Protein AF-Q64447-F1 (afdb_monomer_lite)

Structure (mmCIF, N/CA/C/O backbone):
data_AF-Q64447-F1
#
_entry.id   AF-Q64447-F1
#
loop_
_atom_site.group_PDB
_atom_site.id
_atom_site.type_symbol
_atom_site.label_atom_id
_atom_site.label_alt_id
_atom_site.label_comp_id
_atom_site.label_asym_id
_atom_site.label_entity_id
_atom_site.label_seq_id
_atom_site.pdbx_PDB_ins_code
_atom_site.Cartn_x
_atom_site.Cartn_y
_atom_site.Cartn_z
_atom_site.occupancy
_atom_site.B_iso_or_equiv
_atom_site.auth_seq_id
_atom_site.auth_comp_id
_atom_site.auth_asym_id
_atom_site.auth_atom_id
_atom_site.pdbx_PDB_model_num
ATOM 1 N N . GLN A 1 1 ? -6.105 1.791 19.463 1.00 88.31 1 GLN A N 1
ATOM 2 C CA . GLN A 1 1 ? -5.524 1.772 20.830 1.00 88.31 1 GLN A CA 1
ATOM 3 C C . GLN A 1 1 ? -6.399 2.659 21.710 1.00 88.31 1 GLN A C 1
ATOM 5 O O . GLN A 1 1 ? -6.956 3.609 21.170 1.00 88.31 1 GLN A O 1
ATOM 10 N N . VAL A 1 2 ? -6.593 2.363 23.000 1.00 94.25 2 VAL A N 1
ATOM 11 C CA . VAL A 1 2 ? -7.405 3.244 23.866 1.00 94.25 2 VAL A CA 1
ATOM 12 C C . VAL A 1 2 ? -6.780 4.644 23.860 1.00 94.25 2 VAL A C 1
ATOM 14 O O . VAL A 1 2 ? -5.589 4.772 24.129 1.00 94.25 2 VAL A O 1
ATOM 17 N N . GLY A 1 3 ? -7.565 5.659 23.485 1.00 96.81 3 GLY A N 1
ATOM 18 C CA . GLY A 1 3 ? -7.106 7.048 23.349 1.00 96.81 3 GLY A CA 1
ATOM 19 C C . GLY A 1 3 ? -6.535 7.448 21.979 1.00 96.81 3 GLY A C 1
ATOM 20 O O . GLY A 1 3 ? -5.982 8.535 21.872 1.00 96.81 3 GLY A O 1
ATOM 21 N N . SER A 1 4 ? -6.647 6.612 20.939 1.00 96.38 4 SER A N 1
ATOM 22 C CA . SER A 1 4 ? -6.232 6.960 19.568 1.00 96.38 4 SER A CA 1
ATOM 23 C C . SER A 1 4 ? -7.436 7.239 18.665 1.00 96.38 4 SER A C 1
ATOM 25 O O . SER A 1 4 ? -8.412 6.493 18.694 1.00 96.38 4 SER A O 1
ATOM 27 N N . GLU A 1 5 ? -7.346 8.292 17.848 1.00 97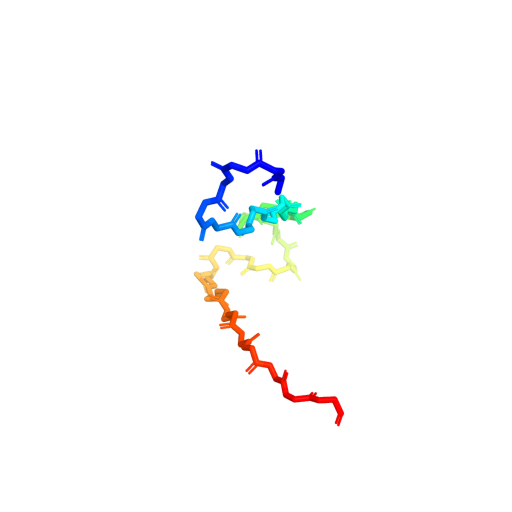.94 5 GLU A N 1
ATOM 28 C CA . GLU A 1 5 ? -8.390 8.709 16.896 1.00 97.94 5 GLU A CA 1
ATOM 29 C C . GLU A 1 5 ? -8.402 7.886 15.600 1.00 97.94 5 GLU A C 1
ATOM 31 O O . GLU A 1 5 ? -9.349 7.958 14.821 1.00 97.94 5 GLU A O 1
ATOM 36 N N . CYS A 1 6 ? -7.349 7.107 15.346 1.00 96.56 6 CYS A N 1
ATOM 37 C CA . CYS A 1 6 ? -7.182 6.363 14.107 1.00 96.56 6 CYS A CA 1
ATOM 38 C C . CYS A 1 6 ? -6.646 4.949 14.351 1.00 96.56 6 CYS A C 1
ATOM 40 O O . CYS A 1 6 ? -6.191 4.585 15.438 1.00 96.56 6 CYS A O 1
ATOM 42 N N . THR A 1 7 ? -6.713 4.131 13.303 1.00 97.00 7 THR A N 1
ATOM 43 C CA . THR A 1 7 ? -6.060 2.822 13.274 1.00 97.00 7 THR A CA 1
ATOM 44 C C . THR A 1 7 ? -4.873 2.891 12.327 1.00 97.00 7 THR A C 1
ATOM 46 O O . THR A 1 7 ? -5.031 3.202 11.150 1.00 97.00 7 THR A O 1
ATOM 49 N N . THR A 1 8 ? -3.684 2.584 12.838 1.00 97.44 8 THR A N 1
ATOM 50 C CA . THR A 1 8 ? -2.463 2.491 12.034 1.00 97.44 8 THR A CA 1
ATOM 51 C C . THR A 1 8 ? -2.260 1.052 11.583 1.00 97.44 8 THR A C 1
ATOM 53 O O . THR A 1 8 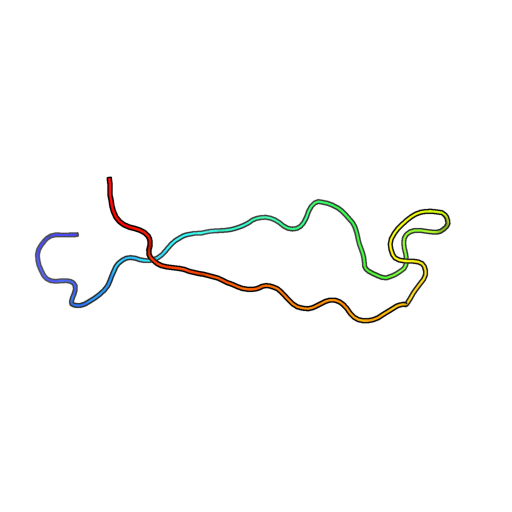? -2.254 0.138 12.406 1.00 97.44 8 THR A O 1
ATOM 56 N N . ILE A 1 9 ? -2.050 0.853 10.282 1.00 97.88 9 ILE A N 1
ATOM 57 C CA . ILE A 1 9 ? -1.693 -0.444 9.701 1.00 97.88 9 ILE A CA 1
ATOM 58 C C . ILE A 1 9 ? -0.273 -0.344 9.143 1.00 97.88 9 ILE A C 1
ATOM 60 O O . ILE A 1 9 ? 0.032 0.547 8.352 1.00 97.88 9 ILE A O 1
ATOM 64 N N . HIS A 1 10 ? 0.598 -1.264 9.553 1.00 98.00 10 HIS A N 1
ATOM 65 C CA . HIS A 1 10 ? 1.977 -1.337 9.077 1.00 98.00 10 HIS A CA 1
ATOM 66 C C . HIS A 1 10 ? 2.072 -2.318 7.904 1.00 98.00 10 HIS A C 1
ATOM 68 O O . HIS A 1 10 ? 2.143 -3.530 8.100 1.00 98.00 10 HIS A O 1
ATOM 74 N N . TYR A 1 11 ? 2.066 -1.790 6.680 1.00 98.19 11 TYR A N 1
ATOM 75 C CA . TYR A 1 11 ? 2.273 -2.579 5.465 1.00 98.19 11 TYR A CA 1
ATOM 76 C C . TYR A 1 11 ? 3.764 -2.754 5.154 1.00 98.19 11 TYR A C 1
ATOM 78 O O . TYR A 1 11 ? 4.554 -1.830 5.339 1.00 98.19 11 TYR A O 1
ATOM 86 N N . ASN A 1 12 ? 4.132 -3.916 4.609 1.00 98.25 12 ASN A N 1
ATOM 87 C CA . ASN A 1 12 ? 5.475 -4.190 4.098 1.00 98.25 12 ASN A CA 1
ATOM 88 C C . ASN A 1 12 ? 5.433 -4.361 2.575 1.00 98.25 12 ASN A C 1
ATOM 90 O O . ASN A 1 12 ? 4.675 -5.181 2.059 1.00 98.25 12 ASN A O 1
ATOM 94 N N . TYR A 1 13 ? 6.277 -3.618 1.858 1.00 98.00 13 TYR A N 1
ATOM 95 C CA . TYR A 1 13 ? 6.477 -3.793 0.419 1.00 98.00 13 TYR A CA 1
ATOM 96 C C . TYR A 1 13 ? 7.660 -4.734 0.188 1.00 98.00 13 TYR A C 1
ATOM 98 O O . TYR A 1 13 ? 8.802 -4.395 0.485 1.00 98.00 13 TYR A O 1
ATOM 106 N N . MET A 1 14 ? 7.382 -5.924 -0.344 1.00 98.12 14 MET A N 1
ATOM 107 C CA . MET A 1 14 ? 8.360 -7.020 -0.404 1.00 98.12 14 MET A CA 1
ATOM 108 C C . MET A 1 14 ? 9.234 -7.025 -1.670 1.00 98.12 14 MET A C 1
ATOM 110 O O . MET A 1 14 ? 10.077 -7.904 -1.822 1.00 98.12 14 MET A O 1
ATOM 114 N N . CYS A 1 15 ? 9.057 -6.064 -2.584 1.00 97.94 15 CYS A N 1
ATOM 115 C CA . CYS A 1 15 ? 9.954 -5.868 -3.726 1.00 97.94 15 CYS A CA 1
ATOM 116 C C . CYS A 1 15 ? 10.278 -4.391 -3.907 1.00 97.94 15 CYS A C 1
ATOM 118 O O . CYS A 1 15 ? 9.403 -3.531 -3.810 1.00 97.94 15 CYS A O 1
ATOM 120 N N . ASN A 1 16 ? 11.526 -4.115 -4.271 1.00 98.06 16 ASN A N 1
ATOM 121 C CA . ASN A 1 16 ? 11.941 -2.798 -4.728 1.00 98.06 16 ASN A CA 1
ATOM 122 C C . ASN A 1 16 ? 11.298 -2.469 -6.082 1.00 98.06 16 ASN A C 1
ATOM 124 O O . ASN A 1 16 ? 11.130 -3.342 -6.935 1.00 98.06 16 ASN A O 1
ATOM 128 N N . SER A 1 17 ? 11.039 -1.188 -6.346 1.00 98.06 17 SER A N 1
ATOM 129 C CA . SER A 1 17 ? 10.575 -0.731 -7.667 1.00 98.06 17 SER A CA 1
ATOM 130 C C . SER A 1 17 ? 11.544 -1.114 -8.797 1.00 98.06 17 SER A C 1
ATOM 132 O O . SER A 1 17 ? 11.128 -1.318 -9.935 1.00 98.06 17 SER A O 1
ATOM 13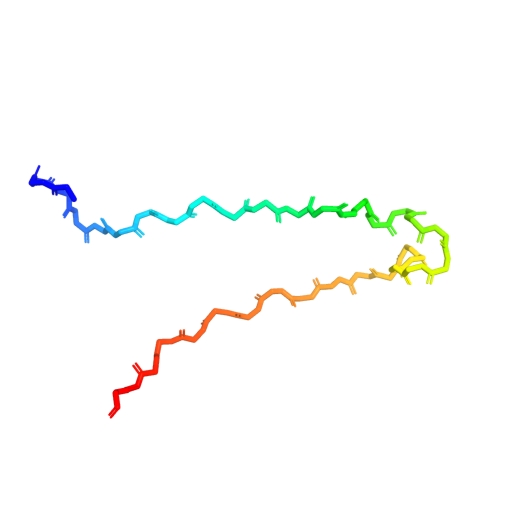4 N N . SER A 1 18 ? 12.833 -1.275 -8.484 1.00 97.81 18 SER A N 1
ATOM 135 C CA . SER A 1 18 ? 13.896 -1.678 -9.407 1.00 97.81 18 SER A CA 1
ATOM 136 C C . SER A 1 18 ? 13.963 -3.178 -9.706 1.00 97.81 18 SER A C 1
ATOM 138 O O . SER A 1 18 ? 14.750 -3.557 -10.572 1.00 97.81 18 SER A O 1
ATOM 140 N N . CYS A 1 19 ? 13.173 -4.024 -9.032 1.00 98.31 19 CYS A N 1
ATOM 141 C CA . CYS A 1 19 ? 13.134 -5.464 -9.293 1.00 98.31 19 CYS A CA 1
ATOM 142 C C . CYS A 1 19 ? 12.895 -5.733 -10.796 1.00 98.31 19 CYS A C 1
ATOM 144 O O . CYS A 1 19 ? 11.793 -5.503 -11.310 1.00 98.31 19 CYS A O 1
ATOM 146 N N . MET A 1 20 ? 13.926 -6.220 -11.498 1.00 98.00 20 MET A N 1
ATOM 147 C CA . MET A 1 20 ? 13.840 -6.653 -12.899 1.00 98.00 20 MET A CA 1
ATOM 148 C C . MET A 1 20 ? 12.883 -7.848 -13.002 1.00 98.00 20 MET A C 1
ATOM 150 O O . MET A 1 20 ? 12.876 -8.708 -12.126 1.00 98.00 20 MET A O 1
ATOM 154 N N . GLY A 1 21 ? 12.039 -7.890 -14.036 1.00 96.00 21 GLY A N 1
ATOM 155 C CA . GLY A 1 21 ? 10.993 -8.918 -14.181 1.00 96.00 21 GLY A CA 1
ATOM 156 C C . GLY A 1 21 ? 9.768 -8.738 -13.270 1.00 96.00 21 GLY A C 1
ATOM 157 O O . GLY A 1 21 ? 8.768 -9.418 -13.467 1.00 96.00 21 GLY A O 1
ATOM 158 N N . GLY A 1 22 ? 9.812 -7.798 -12.319 1.00 96.56 22 GLY A N 1
ATOM 159 C CA . GLY A 1 22 ? 8.674 -7.399 -11.490 1.00 96.56 22 GLY A CA 1
ATOM 160 C C . GLY A 1 22 ? 8.122 -6.035 -11.905 1.00 96.56 22 GLY A C 1
ATOM 161 O O . GLY A 1 22 ? 7.671 -5.825 -13.037 1.00 96.56 22 GLY A O 1
ATOM 162 N N . MET A 1 23 ? 8.188 -5.071 -10.982 1.00 97.94 23 MET A N 1
ATOM 163 C CA . MET A 1 23 ? 7.791 -3.685 -11.259 1.00 97.94 23 MET A CA 1
ATOM 164 C C . MET A 1 23 ? 8.650 -3.048 -12.356 1.00 97.94 23 MET A C 1
ATOM 166 O O . MET A 1 23 ? 8.114 -2.297 -13.168 1.00 97.94 23 MET A O 1
ATOM 170 N N . ASN A 1 24 ? 9.941 -3.395 -12.445 1.00 97.75 24 ASN A N 1
ATOM 171 C CA . ASN A 1 24 ? 10.847 -2.958 -13.511 1.00 97.75 24 ASN A CA 1
ATOM 172 C C . ASN A 1 24 ? 10.827 -1.432 -13.733 1.00 97.75 24 ASN A C 1
ATOM 174 O O . ASN A 1 24 ? 10.635 -0.946 -14.848 1.00 97.75 24 ASN A O 1
ATOM 178 N N . ARG A 1 25 ? 10.979 -0.677 -12.638 1.00 98.00 25 ARG A N 1
ATOM 179 C CA . ARG A 1 25 ? 10.978 0.797 -12.574 1.00 98.00 25 ARG A CA 1
ATOM 180 C C . ARG A 1 25 ? 9.662 1.469 -12.981 1.00 98.00 25 ARG A C 1
ATOM 182 O O . ARG A 1 25 ? 9.634 2.687 -13.136 1.00 98.00 25 ARG A O 1
ATOM 189 N N . ARG A 1 26 ? 8.570 0.716 -13.125 1.00 98.25 26 ARG A N 1
ATOM 190 C CA . ARG A 1 26 ? 7.234 1.286 -13.339 1.00 98.25 26 ARG A CA 1
ATOM 191 C C . ARG A 1 26 ? 6.669 1.797 -12.003 1.00 98.25 26 ARG A C 1
ATOM 193 O O . ARG A 1 26 ? 6.772 1.071 -11.012 1.00 98.25 26 ARG A O 1
ATOM 200 N N . PRO A 1 27 ? 6.095 3.013 -11.950 1.00 97.94 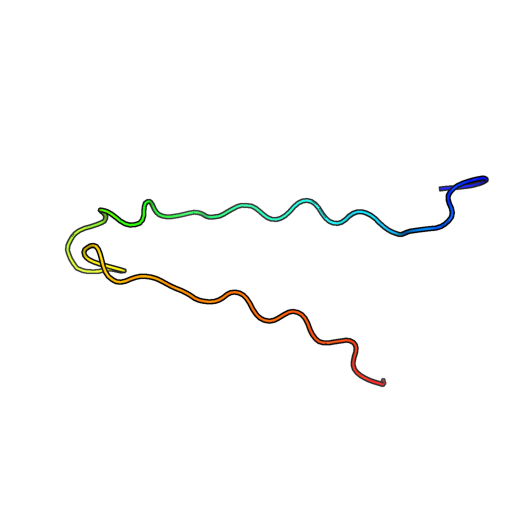27 PRO A N 1
ATOM 201 C CA . PRO A 1 27 ? 5.416 3.504 -10.755 1.00 97.94 27 PRO A CA 1
ATOM 202 C C . PRO A 1 27 ? 4.179 2.648 -10.452 1.00 97.94 27 PRO A C 1
ATOM 204 O O . PRO A 1 27 ? 3.543 2.125 -11.368 1.00 97.94 27 PRO A O 1
ATOM 207 N N . ILE A 1 28 ? 3.843 2.519 -9.169 1.00 97.81 28 ILE A N 1
ATOM 208 C CA . ILE A 1 28 ? 2.670 1.779 -8.694 1.00 97.81 28 ILE A CA 1
ATOM 209 C C . ILE A 1 28 ? 1.769 2.685 -7.859 1.00 97.81 28 ILE A C 1
ATOM 211 O O . ILE A 1 28 ? 2.234 3.659 -7.268 1.00 97.81 28 ILE A O 1
ATOM 215 N N . LEU A 1 29 ? 0.487 2.338 -7.804 1.00 98.50 29 LEU A N 1
ATOM 216 C CA . LEU A 1 29 ? -0.501 2.977 -6.948 1.00 98.50 29 LEU A CA 1
ATOM 217 C C . LEU A 1 29 ? -0.988 1.955 -5.924 1.00 98.50 29 LEU A C 1
ATOM 219 O O . LEU A 1 29 ? -1.423 0.867 -6.297 1.00 98.50 29 LEU A O 1
ATOM 223 N N . THR A 1 30 ? -0.946 2.325 -4.649 1.00 98.06 30 THR A N 1
ATOM 224 C CA . THR A 1 30 ? -1.602 1.564 -3.586 1.00 98.06 30 THR A CA 1
ATOM 225 C C . THR A 1 30 ? -2.963 2.191 -3.330 1.00 98.06 30 THR A C 1
ATOM 227 O O . THR A 1 30 ? -3.043 3.367 -2.978 1.00 98.06 30 THR A O 1
ATOM 230 N N . ILE A 1 31 ? -4.025 1.413 -3.515 1.00 98.19 31 ILE A N 1
ATOM 231 C CA . ILE A 1 31 ? -5.402 1.830 -3.244 1.00 98.19 31 ILE A CA 1
ATOM 232 C C . ILE A 1 31 ? -5.849 1.122 -1.969 1.00 98.19 31 ILE A C 1
ATOM 234 O O . ILE A 1 31 ? -5.720 -0.095 -1.865 1.00 98.19 31 ILE A O 1
ATOM 238 N N . ILE A 1 32 ? -6.347 1.891 -1.004 1.00 98.12 32 ILE A N 1
ATOM 239 C CA . ILE A 1 32 ? -6.902 1.376 0.247 1.00 98.12 32 ILE A CA 1
ATOM 240 C C . ILE A 1 32 ? -8.391 1.714 0.241 1.00 98.12 32 ILE A C 1
ATOM 242 O O . ILE A 1 32 ? -8.752 2.891 0.228 1.00 98.12 32 ILE A O 1
ATOM 246 N N . THR A 1 33 ? -9.239 0.690 0.225 1.00 98.06 33 THR A N 1
ATOM 247 C CA . THR A 1 33 ? -10.697 0.807 0.342 1.00 98.06 33 THR A CA 1
ATOM 248 C C . THR A 1 33 ? -11.152 0.303 1.709 1.00 98.06 33 THR A C 1
ATOM 250 O O . THR A 1 33 ? -10.511 -0.555 2.315 1.00 98.06 33 THR A O 1
ATOM 253 N N . LEU A 1 34 ? -12.244 0.875 2.215 1.00 97.69 34 LEU A N 1
ATOM 254 C CA . LEU A 1 34 ? -12.971 0.363 3.373 1.00 97.69 34 LEU A CA 1
ATOM 255 C C . LEU A 1 34 ? -14.273 -0.239 2.842 1.00 97.69 34 LEU A C 1
ATOM 257 O O . LEU A 1 34 ? -15.096 0.494 2.298 1.00 97.69 34 LEU A O 1
ATOM 261 N N . GLU A 1 35 ? -14.411 -1.554 2.948 1.00 97.00 35 GLU A N 1
ATOM 262 C CA . GLU A 1 35 ? -15.543 -2.317 2.409 1.00 97.00 35 GLU A CA 1
ATOM 263 C C . GLU A 1 35 ? -16.479 -2.767 3.541 1.00 97.00 35 GLU A C 1
ATOM 265 O O . GLU A 1 35 ? -16.094 -2.751 4.717 1.00 97.00 35 GLU A O 1
ATOM 270 N N . ASP A 1 36 ? -17.721 -3.105 3.194 1.00 95.12 36 ASP A N 1
ATOM 271 C CA . ASP A 1 36 ? -18.677 -3.718 4.115 1.00 95.12 36 ASP A CA 1
ATOM 272 C C . ASP A 1 36 ? -18.386 -5.219 4.312 1.00 95.12 36 ASP A C 1
ATOM 274 O O . ASP A 1 36 ? -17.462 -5.781 3.722 1.00 95.12 36 ASP A O 1
ATOM 278 N N . SER A 1 37 ? -19.121 -5.843 5.237 1.00 81.62 37 SER A N 1
ATOM 279 C C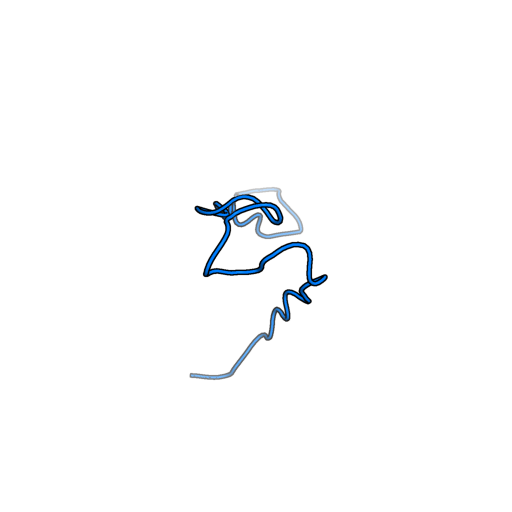A . SER A 1 37 ? -19.019 -7.275 5.556 1.00 81.62 37 SER A CA 1
ATOM 280 C C . SER A 1 37 ? -19.964 -8.127 4.724 1.00 81.62 37 SER A C 1
ATOM 282 O O . SER A 1 37 ? -21.155 -7.737 4.690 1.00 81.62 37 SER A O 1
#

pLDDT: mean 96.86, std 3.08, range [81.62, 98.5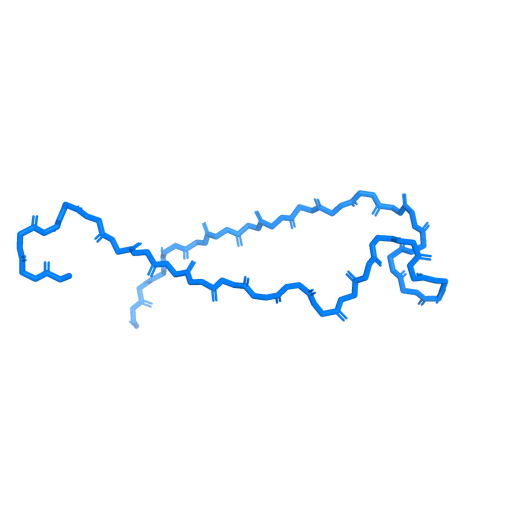]

Organism: Marmota monax (NCBI:txid9995)

Sequence (37 aa):
QVGSECTTIHYNYMCNSSCMGGMNRRPILTIITLEDS

Foldseek 3Di:
DVPDPDDDDDDDDPDDCCPPVPVNVPDDDDDDDDDDD

InterPro domains:
  IPR002117 p53 tumour suppressor family [PTHR11447] (1-36)
  IPR008967 p53-like transcription factor, DNA-binding domain superfamily [SSF49417] (1-37)
  IPR011615 p53, DNA-binding domain [PF00870] (3-36)
  IPR012346 p53/RUNT-type transcription factor, DNA-binding domain superfamily [G3DSA:2.60.40.720] (1-37)
  IPR057064 p53, central conserved site [PS00348] (14-26)

Secondary structure (DSSP, 8-state):
-TT-SS--------S-TT-TTTTTT------------

Radius of gyration: 15.31 Å; chains: 1; bounding box: 33×18×38 Å